Protein AF-A0A950KKX2-F1 (afdb_monomer_lite)

Structure (mmCIF, N/CA/C/O backbone):
data_AF-A0A950KKX2-F1
#
_entry.id   AF-A0A950KKX2-F1
#
loop_
_atom_site.group_PDB
_atom_site.id
_atom_site.type_symbol
_atom_site.label_atom_id
_atom_site.label_alt_id
_atom_site.label_comp_id
_atom_site.label_asym_id
_atom_site.label_entity_id
_atom_site.label_seq_id
_atom_site.pdbx_PDB_ins_code
_atom_site.Cartn_x
_atom_site.Cartn_y
_atom_site.Cartn_z
_atom_site.occupancy
_atom_site.B_iso_or_equiv
_atom_site.auth_seq_id
_atom_site.auth_comp_id
_atom_site.auth_asym_id
_atom_site.auth_atom_id
_atom_site.pdbx_PDB_model_num
ATOM 1 N N . MET A 1 1 ? -13.626 10.293 20.231 1.00 63.50 1 MET A N 1
ATOM 2 C CA . MET A 1 1 ? -13.553 11.314 19.163 1.00 63.50 1 MET A CA 1
ATOM 3 C C . MET A 1 1 ? -12.129 11.454 18.623 1.00 63.50 1 MET A C 1
ATOM 5 O O . MET A 1 1 ? -11.952 11.308 17.425 1.00 63.50 1 MET A O 1
ATOM 9 N N . ASP A 1 2 ? -11.102 11.615 19.471 1.00 84.25 2 ASP A N 1
ATOM 10 C CA . ASP A 1 2 ? -9.700 11.681 18.999 1.00 84.25 2 ASP A CA 1
ATOM 11 C C . ASP A 1 2 ? -9.160 10.374 18.399 1.00 84.25 2 ASP A C 1
ATOM 13 O O . ASP A 1 2 ? -8.307 10.399 17.518 1.00 84.25 2 ASP A O 1
ATOM 17 N N . GLU A 1 3 ? -9.620 9.222 18.887 1.00 86.81 3 GLU A N 1
ATOM 18 C CA . GLU A 1 3 ? -9.131 7.913 18.439 1.00 86.81 3 GLU A CA 1
ATOM 19 C C . GLU A 1 3 ? -9.607 7.570 17.023 1.00 86.81 3 GLU A C 1
ATOM 21 O O . GLU A 1 3 ? -8.793 7.257 16.161 1.00 86.81 3 GLU A O 1
ATOM 26 N N . GLU A 1 4 ? -10.891 7.770 16.739 1.00 88.81 4 GLU A N 1
ATOM 27 C CA . GLU A 1 4 ? -11.462 7.634 15.395 1.00 88.81 4 GLU A CA 1
ATOM 28 C C . GLU A 1 4 ? -10.774 8.566 14.384 1.00 88.81 4 GLU A C 1
ATOM 30 O O . GLU A 1 4 ? -10.374 8.137 13.301 1.00 88.81 4 GLU A O 1
ATOM 35 N N . LEU A 1 5 ? -10.528 9.826 14.766 1.00 91.56 5 LEU A N 1
ATOM 36 C CA . LEU A 1 5 ? -9.810 10.781 13.921 1.00 91.56 5 LEU A CA 1
ATOM 37 C C . LEU A 1 5 ? -8.368 10.328 13.629 1.00 91.56 5 LEU A C 1
ATOM 39 O O . LEU A 1 5 ? -7.875 10.505 12.512 1.00 91.56 5 LEU A O 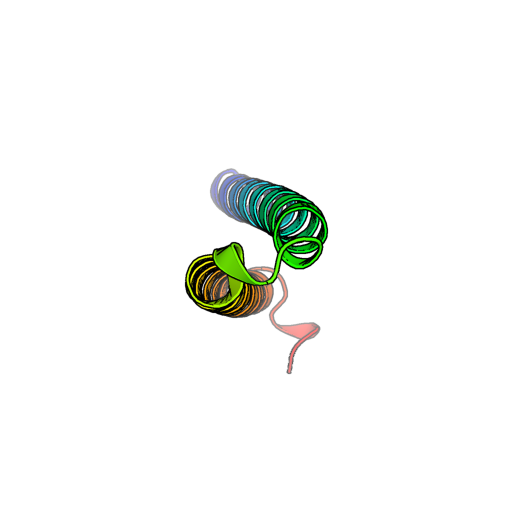1
ATOM 43 N N . LYS A 1 6 ? -7.685 9.710 14.604 1.00 93.88 6 LYS A N 1
ATOM 44 C CA . LYS A 1 6 ? -6.353 9.113 14.401 1.00 93.88 6 LYS A CA 1
ATOM 45 C C . LYS A 1 6 ? -6.401 7.934 13.431 1.00 93.88 6 LYS A C 1
ATOM 47 O O . LYS A 1 6 ? -5.517 7.838 12.579 1.00 93.88 6 LYS A O 1
ATOM 52 N N . LEU A 1 7 ? -7.404 7.062 13.538 1.00 93.38 7 LEU A N 1
ATOM 53 C CA . LEU A 1 7 ? -7.571 5.921 12.632 1.00 93.38 7 LEU A CA 1
ATOM 54 C C . LEU A 1 7 ? -7.835 6.392 11.195 1.00 93.38 7 LEU A C 1
ATOM 56 O O . LEU A 1 7 ? -7.161 5.934 10.274 1.00 93.38 7 LEU A O 1
ATOM 60 N N . LEU A 1 8 ? -8.714 7.380 11.006 1.00 93.94 8 LEU A N 1
ATOM 61 C CA . LEU A 1 8 ? -8.977 7.990 9.697 1.00 93.94 8 LEU A CA 1
ATOM 62 C C . LEU A 1 8 ? -7.731 8.650 9.100 1.00 93.94 8 LEU A C 1
ATOM 64 O O . LEU A 1 8 ? -7.429 8.457 7.923 1.00 93.94 8 LEU A O 1
ATOM 68 N N . LYS A 1 9 ? -6.963 9.386 9.910 1.00 96.12 9 LYS A N 1
ATOM 69 C CA . LYS A 1 9 ? -5.707 9.993 9.454 1.00 96.12 9 LYS A CA 1
ATOM 70 C C . LYS A 1 9 ? -4.701 8.930 9.009 1.00 96.12 9 LYS A C 1
ATOM 72 O O . LYS A 1 9 ? -4.090 9.068 7.953 1.00 96.12 9 LYS A O 1
ATOM 77 N N . ARG A 1 10 ? -4.563 7.851 9.782 1.00 95.38 10 ARG A N 1
ATOM 78 C CA . ARG A 1 10 ? -3.691 6.723 9.434 1.00 95.38 10 ARG A CA 1
ATOM 79 C C . ARG A 1 10 ? -4.141 6.040 8.142 1.00 95.38 10 ARG A C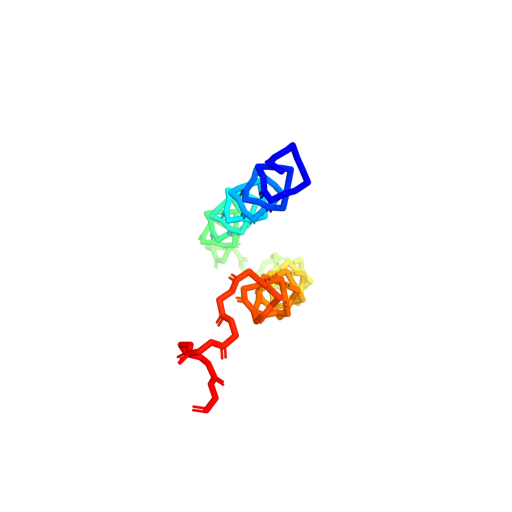 1
ATOM 81 O O . ARG A 1 10 ? -3.294 5.669 7.332 1.00 95.38 10 ARG A O 1
ATOM 88 N N . LEU A 1 11 ? -5.450 5.896 7.934 1.00 96.12 11 LEU A N 1
ATOM 8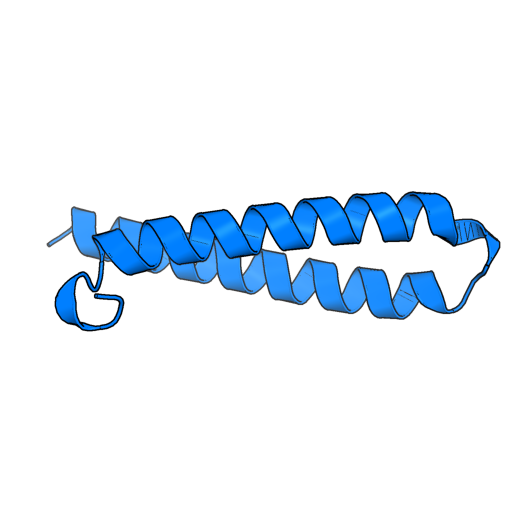9 C CA . LEU A 1 11 ? -6.008 5.354 6.698 1.00 96.12 11 LEU A CA 1
ATOM 90 C C . LEU A 1 11 ? -5.653 6.234 5.492 1.00 96.12 11 LEU A C 1
ATOM 92 O O . LEU A 1 11 ? -5.186 5.717 4.479 1.00 96.12 11 LEU A O 1
ATOM 96 N N . GLU A 1 12 ? -5.799 7.554 5.607 1.00 96.88 12 GLU A N 1
ATOM 97 C CA . GLU A 1 12 ? -5.410 8.496 4.549 1.00 96.88 12 GLU A CA 1
ATOM 98 C C . GLU A 1 12 ? -3.902 8.463 4.254 1.00 96.88 12 GLU A C 1
ATOM 100 O O . GLU A 1 12 ? -3.502 8.418 3.090 1.00 96.88 12 GLU A O 1
ATOM 105 N N . GLU A 1 13 ? -3.051 8.389 5.281 1.00 97.19 13 GLU A N 1
ATOM 106 C CA . GLU A 1 13 ? -1.599 8.226 5.110 1.00 97.19 13 GLU A CA 1
ATOM 107 C C . GLU A 1 13 ? -1.251 6.920 4.373 1.00 97.19 13 GLU A C 1
ATOM 109 O O . GLU A 1 13 ? -0.394 6.904 3.483 1.00 97.19 13 GLU A O 1
ATOM 114 N N . MET A 1 14 ? -1.936 5.818 4.699 1.00 97.19 14 MET A N 1
ATOM 115 C CA . MET A 1 14 ? -1.767 4.544 3.996 1.00 97.19 14 MET A CA 1
ATOM 116 C C . MET A 1 14 ? -2.237 4.627 2.539 1.00 97.19 14 MET A C 1
ATOM 118 O O . MET A 1 14 ? -1.539 4.132 1.650 1.00 97.19 14 MET A O 1
ATOM 122 N N . ARG A 1 15 ? -3.369 5.287 2.267 1.00 97.06 15 ARG A N 1
ATOM 123 C CA . ARG A 1 15 ? -3.878 5.506 0.902 1.00 97.06 15 ARG A CA 1
ATOM 124 C C . ARG A 1 15 ? -2.901 6.323 0.069 1.00 97.06 15 ARG A C 1
ATOM 126 O O . ARG A 1 15 ? -2.628 5.962 -1.076 1.00 97.06 15 ARG A O 1
ATOM 133 N N . GLU A 1 16 ? -2.331 7.377 0.644 1.00 98.06 16 GLU A N 1
ATOM 134 C CA . GLU A 1 16 ? -1.342 8.207 -0.039 1.00 98.06 16 GLU A CA 1
ATOM 135 C C . GLU A 1 16 ? -0.067 7.425 -0.355 1.00 98.06 16 GLU A C 1
ATOM 137 O O . GLU A 1 16 ? 0.379 7.391 -1.503 1.00 98.06 16 GLU A O 1
ATOM 142 N N . ARG A 1 17 ? 0.471 6.689 0.622 1.00 97.62 17 ARG A N 1
ATOM 143 C CA . ARG A 1 17 ? 1.631 5.821 0.391 1.00 97.62 17 ARG A CA 1
ATOM 144 C C . ARG A 1 17 ? 1.351 4.768 -0.685 1.00 97.62 17 ARG A C 1
ATOM 146 O O . ARG A 1 17 ? 2.219 4.496 -1.512 1.00 97.62 17 ARG A O 1
ATOM 153 N N . HIS A 1 18 ? 0.146 4.201 -0.715 1.00 97.88 18 HIS A N 1
ATOM 154 C CA . HIS A 1 18 ? -0.264 3.249 -1.745 1.00 97.88 18 HIS A CA 1
ATOM 155 C C . HIS A 1 18 ? -0.302 3.888 -3.144 1.00 97.88 18 HIS A C 1
ATOM 157 O O . HIS A 1 18 ? 0.159 3.264 -4.102 1.00 97.88 18 HIS A O 1
ATOM 163 N N . ARG A 1 19 ? -0.802 5.128 -3.271 1.00 97.69 19 ARG A N 1
ATOM 164 C CA . ARG A 1 19 ? -0.776 5.896 -4.532 1.00 97.69 19 ARG A CA 1
ATOM 165 C C . ARG A 1 19 ? 0.654 6.150 -5.005 1.00 97.69 19 ARG A C 1
ATOM 167 O O . ARG A 1 19 ? 0.973 5.878 -6.158 1.00 97.69 19 ARG A O 1
ATOM 174 N N . ILE A 1 20 ? 1.530 6.581 -4.103 1.00 98.06 20 ILE A N 1
ATOM 175 C CA . ILE A 1 20 ? 2.947 6.819 -4.404 1.00 98.06 20 ILE A CA 1
ATOM 176 C C . ILE A 1 20 ? 3.638 5.535 -4.892 1.00 98.06 20 ILE A C 1
ATOM 178 O O . ILE A 1 20 ? 4.382 5.570 -5.874 1.00 98.06 20 ILE A O 1
ATOM 182 N N . LEU A 1 21 ? 3.385 4.395 -4.240 1.00 97.62 21 LEU A N 1
ATOM 183 C CA . LEU A 1 21 ? 3.919 3.100 -4.676 1.00 97.62 21 LEU A CA 1
ATOM 184 C C . LEU A 1 21 ? 3.427 2.724 -6.078 1.00 97.62 21 LEU A C 1
ATOM 186 O O . LEU A 1 21 ? 4.204 2.193 -6.868 1.00 97.62 21 LEU A O 1
ATOM 190 N N . ASP A 1 22 ? 2.164 3.008 -6.401 1.00 97.88 22 ASP A N 1
ATOM 191 C CA . ASP A 1 22 ? 1.606 2.744 -7.729 1.00 97.88 22 ASP A CA 1
ATOM 192 C C . ASP A 1 22 ? 2.322 3.541 -8.829 1.00 97.88 22 ASP A C 1
ATOM 194 O O . ASP A 1 22 ? 2.738 2.971 -9.837 1.00 97.88 22 ASP A O 1
ATOM 198 N N . GLU A 1 23 ? 2.544 4.837 -8.610 1.00 98.12 23 GLU A N 1
ATOM 199 C CA . GLU A 1 23 ? 3.252 5.699 -9.565 1.00 98.12 23 GLU A CA 1
ATOM 200 C C . GLU A 1 23 ? 4.730 5.305 -9.732 1.00 98.12 23 GLU A C 1
ATOM 202 O O . GLU A 1 23 ? 5.261 5.287 -10.851 1.00 98.12 23 GLU A O 1
ATOM 207 N N . GLN A 1 24 ? 5.394 4.903 -8.642 1.00 97.56 24 GLN A N 1
ATOM 208 C CA . GLN A 1 24 ? 6.752 4.356 -8.708 1.00 97.56 24 GLN A CA 1
ATOM 209 C C . GLN A 1 24 ? 6.799 3.062 -9.525 1.00 97.56 24 GLN A C 1
ATOM 211 O O . GLN A 1 24 ? 7.656 2.919 -10.397 1.00 97.56 24 GLN A O 1
ATOM 216 N N . ILE A 1 25 ? 5.861 2.139 -9.292 1.00 97.88 25 ILE A N 1
ATOM 217 C CA . ILE A 1 25 ? 5.759 0.884 -10.047 1.00 97.88 25 ILE A CA 1
ATOM 218 C C . ILE A 1 25 ? 5.579 1.175 -11.540 1.00 97.88 25 ILE A C 1
ATOM 220 O O . ILE A 1 25 ? 6.371 0.673 -12.336 1.00 97.88 25 ILE A O 1
ATOM 224 N N . LYS A 1 26 ? 4.625 2.038 -11.921 1.00 97.50 26 LYS A N 1
ATOM 225 C CA . LYS A 1 26 ? 4.381 2.418 -13.328 1.00 97.50 26 LYS A CA 1
ATOM 226 C C . LYS A 1 26 ? 5.623 2.981 -14.012 1.00 97.50 26 LYS A C 1
ATOM 228 O O . LYS A 1 26 ? 5.856 2.738 -15.196 1.00 97.50 26 LYS A O 1
ATOM 233 N N . THR A 1 27 ? 6.420 3.753 -13.278 1.00 97.00 27 THR A N 1
ATOM 234 C CA . THR A 1 27 ? 7.662 4.330 -13.800 1.00 97.00 27 THR A CA 1
ATOM 235 C C . THR A 1 27 ? 8.726 3.251 -13.997 1.00 97.00 27 THR A C 1
ATOM 237 O O . THR A 1 27 ? 9.365 3.192 -15.049 1.00 97.00 27 THR A O 1
ATOM 240 N N . LEU A 1 28 ? 8.897 2.368 -13.011 1.00 96.44 28 LEU A N 1
ATOM 241 C CA . LEU A 1 28 ? 9.929 1.331 -13.019 1.00 96.44 28 LEU A CA 1
ATOM 242 C C . LEU A 1 28 ? 9.633 0.200 -14.008 1.00 96.44 28 LEU A C 1
ATOM 244 O O . LEU A 1 28 ? 10.574 -0.344 -14.584 1.00 96.44 28 LEU A O 1
ATOM 248 N N . GLU A 1 29 ? 8.359 -0.110 -14.255 1.00 95.88 29 GLU A N 1
ATOM 249 C CA . GLU A 1 29 ? 7.908 -1.126 -15.218 1.00 95.88 29 GLU A CA 1
ATOM 250 C C . GLU A 1 29 ? 8.333 -0.842 -16.662 1.00 95.88 29 GLU A C 1
ATOM 252 O O . GLU A 1 29 ? 8.398 -1.763 -17.474 1.00 95.88 29 GLU A O 1
ATOM 257 N N . ARG A 1 30 ? 8.698 0.405 -16.983 1.00 95.44 30 ARG A N 1
ATOM 258 C CA . ARG A 1 30 ? 9.207 0.780 -18.311 1.00 95.44 30 ARG A CA 1
ATOM 259 C C . ARG A 1 30 ? 10.576 0.174 -18.630 1.00 95.44 30 ARG A C 1
ATOM 261 O O . ARG A 1 30 ? 10.967 0.159 -19.792 1.00 95.44 30 ARG A O 1
ATOM 268 N N . SER A 1 31 ? 11.308 -0.306 -17.621 1.00 94.75 31 SER A N 1
ATOM 269 C CA . SER A 1 31 ? 12.628 -0.916 -17.790 1.00 94.75 31 SER A CA 1
ATOM 270 C C . SER A 1 31 ? 12.631 -2.381 -17.331 1.00 94.75 31 SER A C 1
ATOM 272 O O . SER A 1 31 ? 12.389 -2.650 -16.150 1.00 94.75 31 SER A O 1
ATOM 274 N N . PRO A 1 32 ? 12.990 -3.340 -18.208 1.00 92.44 32 PRO A N 1
ATOM 275 C CA . PRO A 1 32 ? 13.113 -4.756 -17.847 1.00 92.44 32 PRO A CA 1
ATOM 276 C C . PRO A 1 32 ? 14.117 -5.026 -16.718 1.00 92.44 32 PRO A C 1
ATOM 278 O O . PRO A 1 32 ? 13.975 -5.999 -15.983 1.00 92.44 32 PRO A O 1
ATOM 281 N N . LEU A 1 33 ? 15.109 -4.150 -16.534 1.00 95.88 33 LEU A N 1
ATOM 282 C CA . LEU A 1 33 ? 16.122 -4.287 -15.483 1.00 95.88 33 LEU A CA 1
ATOM 283 C C . LEU A 1 33 ? 15.538 -4.116 -14.070 1.00 95.88 33 LEU A C 1
ATOM 285 O O . LEU A 1 33 ? 16.115 -4.597 -13.098 1.00 95.88 33 LEU A O 1
ATOM 289 N N . ASN A 1 34 ? 14.370 -3.478 -13.946 1.00 97.19 34 ASN A N 1
ATOM 290 C CA . ASN A 1 34 ? 13.735 -3.193 -12.661 1.00 97.19 34 ASN A CA 1
ATOM 291 C C . ASN A 1 34 ? 12.744 -4.274 -12.207 1.00 97.19 34 ASN A C 1
ATOM 293 O O . ASN A 1 34 ? 12.110 -4.100 -11.168 1.00 97.19 34 ASN A O 1
ATOM 297 N N . GLN A 1 35 ? 12.583 -5.383 -12.939 1.00 94.88 35 GLN A N 1
ATOM 298 C CA . GLN A 1 35 ? 11.550 -6.392 -12.656 1.00 94.88 35 GLN A CA 1
ATOM 299 C C . GLN A 1 35 ? 11.566 -6.893 -11.203 1.00 94.88 35 GLN A C 1
ATOM 301 O O . GLN A 1 35 ? 10.518 -6.942 -10.559 1.00 94.88 35 GLN A O 1
ATOM 306 N N . LEU A 1 36 ? 12.745 -7.187 -10.642 1.00 96.69 36 LEU A N 1
ATOM 307 C CA . LEU A 1 36 ? 12.864 -7.628 -9.247 1.00 96.69 36 LEU A CA 1
ATOM 308 C C . LEU A 1 36 ? 12.395 -6.552 -8.254 1.00 96.69 36 LEU A C 1
ATOM 310 O O . LEU A 1 36 ? 11.727 -6.863 -7.266 1.00 96.69 36 LEU A O 1
ATOM 314 N N . LEU A 1 37 ? 12.734 -5.287 -8.509 1.00 97.00 37 LEU A N 1
ATOM 315 C CA . LEU A 1 37 ? 12.314 -4.162 -7.677 1.00 97.00 37 LEU A CA 1
ATOM 316 C C . LEU A 1 37 ? 10.800 -3.944 -7.781 1.00 97.00 37 LEU A C 1
ATOM 318 O O . LEU A 1 37 ? 10.129 -3.841 -6.758 1.00 97.00 37 LEU A O 1
ATOM 322 N N . VAL A 1 38 ? 10.247 -3.974 -8.996 1.00 98.00 38 VAL A N 1
ATOM 323 C CA . VAL A 1 38 ? 8.800 -3.896 -9.245 1.00 98.00 38 VAL A CA 1
ATOM 324 C C . VAL A 1 38 ? 8.052 -4.993 -8.487 1.00 98.00 38 VAL A C 1
ATOM 326 O O . VAL A 1 38 ? 7.047 -4.708 -7.839 1.00 98.00 38 VAL A O 1
ATOM 329 N N . MET A 1 39 ? 8.546 -6.236 -8.504 1.00 97.62 39 MET A N 1
ATOM 330 C CA . MET A 1 39 ? 7.935 -7.337 -7.748 1.00 97.62 39 MET A CA 1
ATOM 331 C C . MET A 1 39 ? 7.904 -7.059 -6.240 1.00 97.62 39 MET A C 1
ATOM 333 O O . MET A 1 39 ? 6.889 -7.316 -5.589 1.00 97.62 39 MET A O 1
ATOM 337 N N . ARG A 1 40 ? 8.985 -6.502 -5.676 1.00 97.56 40 ARG A N 1
ATOM 338 C CA . ARG A 1 40 ? 9.044 -6.126 -4.253 1.00 97.56 40 ARG A CA 1
ATOM 339 C C . ARG A 1 40 ? 8.051 -5.013 -3.921 1.00 97.56 40 ARG A C 1
ATOM 341 O O . ARG A 1 40 ? 7.292 -5.160 -2.967 1.00 97.56 40 ARG A O 1
ATOM 348 N N . LEU A 1 41 ? 8.001 -3.960 -4.736 1.00 97.81 41 LEU A N 1
ATOM 349 C CA . LEU A 1 41 ? 7.078 -2.839 -4.537 1.00 97.81 41 LEU A CA 1
ATOM 350 C C . LEU A 1 41 ? 5.614 -3.271 -4.678 1.00 97.81 41 LEU A C 1
ATOM 352 O O . LEU A 1 41 ? 4.776 -2.852 -3.887 1.00 97.81 41 LEU A O 1
ATOM 356 N N . LYS A 1 42 ? 5.294 -4.163 -5.624 1.00 97.81 42 LYS A N 1
ATOM 357 C CA . LYS A 1 42 ? 3.949 -4.751 -5.744 1.00 97.81 42 LYS A CA 1
ATOM 358 C C . LYS A 1 42 ? 3.557 -5.542 -4.499 1.00 97.81 42 LYS A C 1
ATOM 360 O O . LYS A 1 42 ? 2.408 -5.459 -4.072 1.00 97.81 42 LYS A O 1
ATOM 365 N N . ARG A 1 43 ? 4.498 -6.279 -3.899 1.00 98.06 43 ARG A N 1
ATOM 366 C CA . ARG A 1 43 ? 4.259 -7.001 -2.642 1.00 98.06 43 ARG A CA 1
ATOM 367 C C . ARG A 1 43 ? 4.003 -6.039 -1.484 1.00 98.06 43 ARG A C 1
ATOM 369 O O . ARG A 1 43 ? 3.059 -6.250 -0.737 1.00 98.06 43 ARG A O 1
ATOM 376 N N . GLU A 1 44 ? 4.794 -4.975 -1.366 1.00 97.50 44 GLU A N 1
ATOM 377 C CA . GLU A 1 44 ? 4.580 -3.932 -0.354 1.00 97.50 44 GLU A CA 1
ATOM 378 C C . GLU A 1 44 ? 3.226 -3.235 -0.540 1.00 97.50 44 GLU A C 1
ATOM 380 O O . GLU A 1 44 ? 2.471 -3.077 0.418 1.00 97.50 44 GLU A O 1
ATOM 385 N N . LYS A 1 45 ? 2.878 -2.895 -1.786 1.00 97.12 45 LYS A N 1
ATOM 386 C CA . LYS A 1 45 ? 1.586 -2.308 -2.154 1.00 97.12 45 LYS A CA 1
ATOM 387 C C . LYS A 1 45 ? 0.417 -3.224 -1.771 1.00 97.12 45 LYS A C 1
ATOM 389 O O . LYS A 1 45 ? -0.576 -2.741 -1.232 1.00 97.12 45 LYS A O 1
ATOM 394 N N . LEU A 1 46 ? 0.541 -4.533 -2.010 1.00 98.00 46 LEU A N 1
ATOM 395 C CA . LEU A 1 46 ? -0.455 -5.528 -1.606 1.00 98.00 46 LEU A CA 1
ATOM 396 C C . LEU A 1 46 ? -0.622 -5.569 -0.083 1.00 98.00 46 LEU A C 1
ATOM 398 O O . LEU A 1 46 ? -1.741 -5.427 0.398 1.00 98.00 46 LEU A O 1
ATOM 402 N N . THR A 1 47 ? 0.477 -5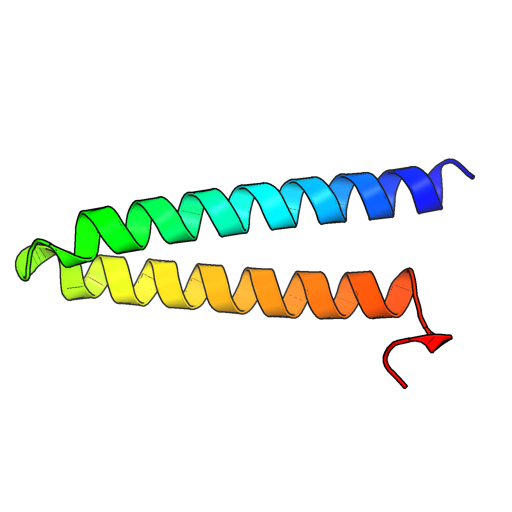.665 0.670 1.00 97.12 47 THR A N 1
ATOM 403 C CA . THR A 1 47 ? 0.433 -5.637 2.139 1.00 97.12 47 THR A CA 1
ATOM 404 C C . THR A 1 47 ? -0.239 -4.365 2.654 1.00 97.12 47 THR A C 1
ATOM 406 O O . THR A 1 47 ? -1.064 -4.424 3.561 1.00 97.12 47 THR A O 1
ATOM 409 N N . LEU A 1 48 ? 0.077 -3.208 2.066 1.00 97.31 48 LEU A N 1
ATOM 410 C CA . LEU A 1 48 ? -0.519 -1.931 2.453 1.00 97.31 48 LEU A CA 1
ATOM 411 C C . LEU A 1 48 ? -2.031 -1.908 2.193 1.00 97.31 48 LEU A C 1
ATOM 413 O O . LEU A 1 48 ? -2.784 -1.434 3.038 1.00 97.31 48 LEU A O 1
ATOM 417 N N . ARG A 1 49 ? -2.483 -2.467 1.065 1.00 96.44 49 ARG A N 1
ATOM 418 C CA . ARG A 1 49 ? -3.909 -2.636 0.762 1.00 96.44 49 ARG A CA 1
ATOM 419 C C . ARG A 1 49 ? -4.608 -3.537 1.778 1.00 96.44 49 ARG A C 1
ATOM 421 O O . ARG A 1 49 ? -5.694 -3.197 2.236 1.00 96.44 49 ARG A O 1
ATOM 428 N N . ASP A 1 50 ? -3.988 -4.651 2.145 1.00 96.88 50 ASP A N 1
ATOM 429 C CA . ASP A 1 50 ? -4.578 -5.596 3.093 1.00 96.88 50 ASP A CA 1
ATOM 430 C C . ASP A 1 50 ? -4.690 -4.978 4.500 1.00 96.88 50 ASP A C 1
ATOM 432 O O . ASP A 1 50 ? -5.713 -5.145 5.167 1.00 96.88 50 ASP A O 1
ATOM 436 N N . LEU A 1 51 ? -3.687 -4.195 4.919 1.00 95.88 51 LEU A N 1
ATOM 437 C CA . LEU A 1 51 ? -3.719 -3.417 6.164 1.00 95.88 51 LEU A CA 1
ATOM 438 C C . LEU A 1 51 ? -4.798 -2.327 6.143 1.00 95.88 51 LEU A C 1
ATOM 440 O O . LEU A 1 51 ? -5.510 -2.172 7.133 1.00 95.88 51 LEU A O 1
ATOM 444 N N . MET A 1 52 ? -4.959 -1.606 5.026 1.00 95.75 52 MET A N 1
ATOM 445 C CA . MET A 1 52 ? -6.059 -0.647 4.872 1.00 95.75 52 MET A CA 1
ATOM 446 C C . MET A 1 52 ? -7.410 -1.341 5.026 1.00 95.75 52 MET A C 1
ATOM 448 O O . MET A 1 52 ? -8.233 -0.859 5.786 1.00 95.75 52 MET A O 1
ATOM 452 N N . GLY A 1 53 ? -7.610 -2.509 4.409 1.00 94.81 53 GLY A N 1
ATOM 453 C CA . GLY A 1 53 ? -8.861 -3.258 4.552 1.00 94.81 53 GLY A CA 1
ATOM 454 C C . GLY A 1 53 ? -9.120 -3.759 5.979 1.00 94.81 53 GLY A C 1
ATOM 455 O O . GLY A 1 53 ? -10.269 -3.871 6.395 1.00 94.81 53 GLY A O 1
ATOM 456 N N . GLN A 1 54 ? -8.075 -4.064 6.756 1.00 93.81 54 GLN A N 1
ATOM 457 C CA . GLN A 1 54 ? -8.223 -4.369 8.187 1.00 93.81 54 GLN A CA 1
ATOM 458 C C . GLN A 1 54 ? -8.653 -3.133 8.982 1.00 93.81 54 GLN A C 1
ATOM 460 O O . GLN A 1 54 ? -9.585 -3.227 9.773 1.00 93.81 54 GLN A O 1
ATOM 465 N N . LEU A 1 55 ? -8.023 -1.988 8.725 1.00 93.75 55 LEU A N 1
ATOM 466 C CA . LEU A 1 55 ? -8.347 -0.722 9.379 1.00 93.75 55 LEU A CA 1
ATOM 467 C C . LEU A 1 55 ? -9.745 -0.214 8.987 1.00 93.75 55 LEU A C 1
ATOM 469 O O . LEU A 1 55 ? -10.488 0.275 9.827 1.00 93.75 55 LEU A O 1
ATOM 473 N N . GLU A 1 56 ? -10.142 -0.379 7.727 1.00 92.88 56 GLU A N 1
ATOM 474 C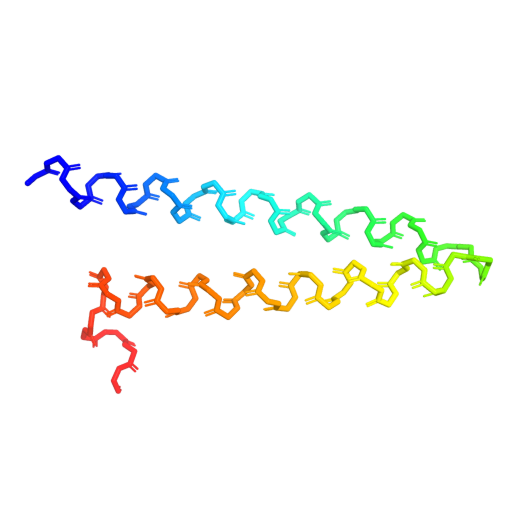 CA . GLU A 1 56 ? -11.480 -0.034 7.243 1.00 92.88 56 GLU A CA 1
ATOM 475 C C . GLU A 1 56 ? -12.560 -0.903 7.889 1.00 92.88 56 GLU A C 1
ATOM 477 O O . GLU A 1 56 ? -13.629 -0.385 8.178 1.00 92.88 56 GLU A O 1
ATOM 482 N N . ARG A 1 57 ? -12.287 -2.182 8.187 1.00 92.38 57 ARG A N 1
ATOM 483 C CA . ARG A 1 57 ? -13.212 -3.037 8.958 1.00 92.38 57 ARG A CA 1
ATOM 484 C C . ARG A 1 57 ? -13.378 -2.585 10.406 1.00 92.38 57 ARG A C 1
ATOM 486 O O . ARG A 1 57 ? -14.435 -2.802 10.984 1.00 92.38 57 ARG A O 1
ATOM 493 N N . GLU A 1 58 ? -12.343 -1.987 10.987 1.00 89.94 58 GLU A N 1
ATOM 494 C CA . GLU A 1 58 ? -12.390 -1.436 12.343 1.00 89.94 58 GLU A CA 1
ATOM 495 C C . GLU A 1 58 ? -13.180 -0.119 12.385 1.00 89.94 58 GLU A C 1
ATOM 497 O O . GLU A 1 58 ? -13.980 0.090 13.292 1.00 89.94 58 GLU A O 1
ATOM 502 N N . ILE A 1 59 ? -12.998 0.743 11.378 1.00 89.56 59 ILE A N 1
ATOM 503 C CA . ILE A 1 59 ? -13.685 2.040 11.272 1.00 89.56 59 ILE A CA 1
ATOM 504 C C . ILE A 1 59 ? -15.137 1.873 10.781 1.00 89.56 59 ILE A C 1
ATOM 506 O O . ILE A 1 59 ? -16.034 2.568 11.252 1.00 89.56 59 ILE A O 1
ATOM 510 N N . TYR A 1 60 ? -15.377 0.960 9.837 1.00 87.69 60 TYR A N 1
ATOM 511 C CA . TYR A 1 60 ? -16.660 0.752 9.156 1.00 87.69 60 TYR A CA 1
ATOM 512 C C . TYR A 1 60 ? -17.101 -0.724 9.200 1.00 87.69 60 TYR A C 1
ATOM 514 O O . TYR A 1 60 ? -17.163 -1.385 8.156 1.00 87.69 60 TYR A O 1
ATOM 522 N N . PRO A 1 61 ? -17.434 -1.259 10.387 1.00 82.06 61 PRO A N 1
ATOM 523 C CA . PRO A 1 61 ? -17.784 -2.672 10.546 1.00 82.06 61 PRO A CA 1
ATOM 524 C C . PRO A 1 61 ? -19.020 -3.089 9.730 1.00 82.06 61 PRO A C 1
ATOM 526 O O . PRO A 1 61 ? -19.055 -4.202 9.214 1.00 82.06 61 PRO A O 1
ATOM 529 N N . ASP A 1 62 ? -19.992 -2.191 9.539 1.00 72.25 62 ASP A N 1
ATOM 530 C CA . ASP A 1 62 ? -21.260 -2.489 8.852 1.00 72.25 62 ASP A CA 1
ATOM 531 C C . ASP A 1 62 ? -21.172 -2.504 7.312 1.00 72.25 62 ASP A C 1
ATOM 533 O O . ASP A 1 62 ? -22.106 -2.944 6.647 1.00 72.25 62 ASP A O 1
ATOM 537 N N . ILE A 1 63 ? -20.074 -2.021 6.715 1.00 65.00 63 ILE A N 1
ATOM 538 C CA . ILE A 1 63 ? -19.929 -1.896 5.247 1.00 65.00 63 ILE A CA 1
ATOM 539 C C . ILE A 1 63 ? -19.205 -3.116 4.640 1.00 65.00 63 ILE A C 1
ATOM 541 O O . ILE A 1 63 ? -19.267 -3.340 3.432 1.00 65.00 63 ILE A O 1
ATOM 545 N N . ILE A 1 64 ? -18.504 -3.907 5.462 1.00 59.50 64 ILE A N 1
ATOM 546 C CA . ILE A 1 64 ? -17.565 -4.959 5.017 1.00 59.50 64 ILE A CA 1
ATOM 547 C C . ILE A 1 64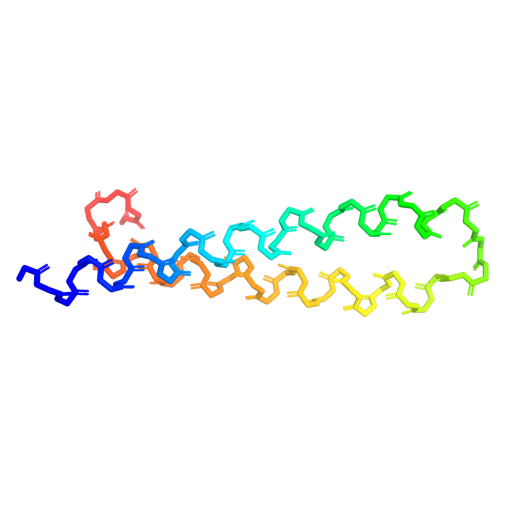 ? -17.972 -6.362 5.541 1.00 59.50 64 ILE A C 1
ATOM 549 O O . ILE A 1 64 ? -17.190 -7.308 5.438 1.00 59.50 64 ILE A O 1
ATOM 553 N N . ALA A 1 65 ? -19.184 -6.507 6.095 1.00 51.31 65 ALA A N 1
ATOM 554 C CA . ALA A 1 65 ? -19.752 -7.772 6.585 1.00 51.31 65 ALA A CA 1
ATOM 555 C C . ALA A 1 65 ? -20.477 -8.581 5.494 1.00 51.31 65 ALA A C 1
ATOM 557 O O . ALA A 1 65 ? -21.135 -7.963 4.626 1.00 51.31 65 ALA A O 1
#

Radius of gyration: 14.72 Å; chains: 1; bounding box: 37×20×38 Å

Foldseek 3Di:
DVVLVVLVVVLVVLVVVLVVLVVVLVVQVVDPVCVVVSVVSVVVSVVSVVVSVVSCCVNPVPPND

Sequence (65 aa):
MDEELKLLKRLEEMRERHRILDEQIKTLERSPLNQLLVMRLKREKLTLRDLMGQLEREIYPDIIA

Secondary structure (DSSP, 8-state):
-HHHHHHHHHHHHHHHHHHHHHHHHHHHTTSGGGHHHHHHHHHHHHHHHHHHHHHHHHH-GGG--

pLDDT: mean 92.7, std 9.59, range [51.31, 98.12]